Protein AF-A0A955WKU6-F1 (afdb_monomer_lite)

Sequence (103 aa):
MNDIKLGKAVRRVLVIDSAPDGSSHITTVYKTKNKKTKKRRLKRAEKLLRRLAMAERAASGIYLKRHRRSGTKHKDGALRDFGRNLGKAMRKGAKKAKLKKVA

Secondary structure (DSSP, 8-state):
-------TT--EEEEEEEPTTS-EEEEEEEE--------HHHHHHHHHHHHHHHHHHHHHHHHHHHHHHHHHH-TTHHHHTHHHHHHHHHHHHHHHTTGGGT-

pLDDT: mean 78.52, std 8.73, range [41.62, 90.12]

Foldseek 3Di:
DDPPPDDPPDAWDWDWDQDPVRDIDIDTPDHDDDDDPPPVVVVLVVLLVVLVVQLVVQLVVQLVVVLVVLCVVDVCRCVVCVVVSSVVSSVVSCVVSVNVVSD

Radius of gyration: 30.65 Å; chains: 1; bounding box: 52×33×86 Å

Structure (mmCIF, N/CA/C/O backbone):
data_AF-A0A955WKU6-F1
#
_entry.id   AF-A0A955WKU6-F1
#
loop_
_atom_site.group_PDB
_atom_site.id
_atom_site.type_symbol
_atom_site.label_atom_id
_atom_site.label_alt_id
_atom_site.label_comp_id
_atom_site.label_asym_id
_atom_site.label_entity_id
_atom_site.label_seq_id
_atom_site.pdbx_PDB_ins_code
_atom_site.Cartn_x
_atom_site.Cartn_y
_atom_site.Cartn_z
_atom_site.occupancy
_atom_site.B_iso_or_equiv
_atom_site.auth_seq_id
_atom_site.auth_comp_id
_atom_site.auth_asym_id
_atom_site.auth_atom_id
_atom_site.pdbx_PDB_model_num
ATOM 1 N N . MET A 1 1 ? -19.222 -8.514 45.506 1.00 41.62 1 MET A N 1
ATOM 2 C CA . MET A 1 1 ? -19.528 -7.074 45.352 1.00 41.62 1 MET A CA 1
ATOM 3 C C . MET A 1 1 ? -20.554 -6.936 44.240 1.00 41.62 1 MET A C 1
ATOM 5 O O . MET A 1 1 ? -20.287 -7.404 43.144 1.00 41.62 1 MET A O 1
ATOM 9 N N . ASN A 1 2 ? -21.732 -6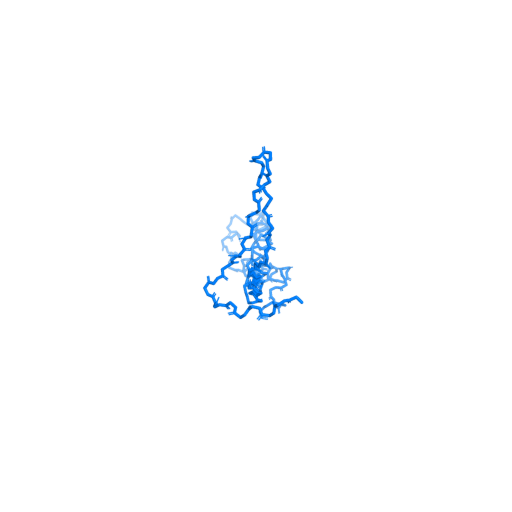.425 44.599 1.00 45.94 2 ASN A N 1
ATOM 10 C CA . ASN A 1 2 ? -23.019 -6.458 43.894 1.00 45.94 2 ASN A CA 1
ATOM 11 C C . ASN A 1 2 ? -22.978 -6.495 42.355 1.00 45.94 2 ASN A C 1
ATOM 13 O O . ASN A 1 2 ? -22.454 -5.591 41.706 1.00 45.94 2 ASN A O 1
ATOM 17 N N . ASP A 1 3 ? -23.640 -7.509 41.793 1.00 55.69 3 ASP A N 1
ATOM 18 C CA . ASP A 1 3 ? -23.965 -7.648 40.370 1.00 55.69 3 ASP A CA 1
ATOM 19 C C . ASP A 1 3 ? -25.082 -6.652 39.994 1.00 55.69 3 ASP A C 1
ATOM 21 O O . ASP A 1 3 ? -26.258 -6.990 39.842 1.00 55.69 3 ASP A O 1
ATOM 25 N N . ILE A 1 4 ? -24.732 -5.368 39.893 1.00 67.88 4 ILE A N 1
ATOM 26 C CA . ILE A 1 4 ? -25.659 -4.340 39.412 1.00 67.88 4 ILE A CA 1
ATOM 27 C C . ILE A 1 4 ? -25.835 -4.551 37.902 1.00 67.88 4 ILE A C 1
ATOM 29 O O . ILE A 1 4 ? -24.939 -4.259 37.106 1.00 67.88 4 ILE A O 1
ATOM 33 N N . LYS A 1 5 ? -27.005 -5.049 37.485 1.00 73.75 5 LYS A N 1
ATOM 34 C CA . LYS A 1 5 ? -27.373 -5.175 36.065 1.00 73.75 5 LYS A CA 1
ATOM 35 C C . LYS A 1 5 ? -27.650 -3.792 35.467 1.00 73.75 5 LYS A C 1
ATOM 37 O O . LYS A 1 5 ? -28.788 -3.344 35.391 1.00 73.75 5 LYS A O 1
ATOM 42 N N . LEU A 1 6 ? -26.592 -3.106 35.041 1.00 79.06 6 LEU A N 1
ATOM 43 C CA . LEU A 1 6 ? -26.683 -1.813 34.361 1.00 79.06 6 LEU A CA 1
ATOM 44 C C . LEU A 1 6 ? -27.089 -1.991 32.890 1.00 79.06 6 LEU A C 1
ATOM 46 O O . LEU A 1 6 ? -26.588 -2.870 32.184 1.00 79.06 6 LEU A O 1
ATOM 50 N N . GLY A 1 7 ? -27.982 -1.125 32.405 1.00 81.25 7 GLY A N 1
ATOM 51 C CA . GLY A 1 7 ? -28.392 -1.106 31.000 1.00 81.25 7 GLY A CA 1
ATOM 52 C C . GLY A 1 7 ? -27.234 -0.768 30.049 1.00 81.25 7 GLY A C 1
ATOM 53 O O . GLY A 1 7 ? -26.281 -0.082 30.418 1.00 81.25 7 GLY A O 1
ATOM 54 N N . LYS A 1 8 ? -27.332 -1.196 28.780 1.00 78.31 8 LYS A N 1
ATOM 55 C CA . LYS A 1 8 ? -26.279 -1.012 27.751 1.00 78.31 8 LYS A CA 1
ATOM 56 C C . LYS A 1 8 ? -25.881 0.453 27.496 1.00 78.31 8 LYS A C 1
ATOM 58 O O . LYS A 1 8 ? -24.807 0.696 26.950 1.00 78.31 8 LYS A O 1
ATOM 63 N N . ALA A 1 9 ? -26.732 1.409 27.868 1.00 82.94 9 ALA A N 1
ATOM 64 C CA . ALA A 1 9 ? -26.483 2.841 27.715 1.00 82.94 9 ALA A CA 1
ATOM 65 C C . ALA A 1 9 ? -25.524 3.414 28.777 1.00 82.94 9 ALA A C 1
ATOM 67 O O . ALA A 1 9 ? -24.880 4.436 28.538 1.00 82.94 9 ALA A O 1
ATOM 68 N N . VAL A 1 10 ? -25.383 2.760 29.936 1.00 85.00 10 VAL A N 1
ATOM 69 C CA . VAL A 1 10 ? -24.540 3.261 31.026 1.00 85.00 10 VAL A CA 1
ATOM 70 C C . VAL A 1 10 ? -23.069 3.051 30.668 1.00 85.00 10 VAL A C 1
ATOM 72 O O . VAL A 1 10 ? -22.589 1.923 30.545 1.00 85.00 10 VAL A O 1
ATOM 75 N N . ARG A 1 11 ? -22.321 4.147 30.489 1.00 81.12 11 ARG A N 1
ATOM 76 C CA . ARG A 1 11 ? -20.888 4.090 30.138 1.00 81.12 11 ARG A CA 1
ATOM 77 C C . ARG A 1 11 ? -19.972 4.148 31.353 1.00 81.12 11 ARG A C 1
ATOM 79 O O . ARG A 1 11 ? -18.869 3.599 31.305 1.00 81.12 11 ARG A O 1
ATOM 86 N N . ARG A 1 12 ? -20.394 4.830 32.416 1.00 86.38 12 ARG A N 1
ATOM 87 C CA . ARG A 1 12 ? -19.622 4.998 33.646 1.00 86.38 12 ARG A CA 1
ATOM 88 C C . ARG A 1 12 ? -20.559 5.291 34.813 1.00 86.38 12 ARG A C 1
ATOM 90 O O . ARG A 1 12 ? -21.527 6.013 34.619 1.00 86.38 12 ARG A O 1
ATOM 97 N N . VAL A 1 13 ? -20.236 4.760 35.985 1.00 86.94 13 VAL A N 1
ATOM 98 C CA . VAL A 1 13 ? -20.851 5.123 37.266 1.00 86.94 13 VAL A CA 1
ATOM 99 C C . VAL A 1 13 ? -19.732 5.588 38.190 1.00 86.94 13 VAL A C 1
ATOM 101 O O . VAL A 1 13 ? -18.725 4.889 38.341 1.00 86.94 13 VAL A O 1
ATOM 104 N N . LEU A 1 14 ? -19.900 6.786 38.743 1.00 88.19 14 LEU A N 1
ATOM 105 C CA . LEU A 1 14 ? -19.010 7.402 39.719 1.00 88.19 14 LEU A CA 1
ATOM 106 C C . LEU A 1 14 ? -19.798 7.571 41.016 1.00 88.19 14 LEU A C 1
ATOM 108 O O . LEU A 1 14 ? -20.936 8.028 40.970 1.00 88.19 14 LEU A O 1
ATOM 112 N N . VAL A 1 15 ? -19.193 7.202 42.134 1.00 87.00 15 VAL A N 1
ATOM 113 C CA . VAL A 1 15 ? -19.668 7.554 43.471 1.00 87.00 15 VAL A CA 1
ATOM 114 C C . VAL A 1 15 ? -18.807 8.712 43.945 1.00 87.00 15 VAL A C 1
ATOM 116 O O . VAL A 1 15 ? -17.587 8.669 43.784 1.00 87.00 15 VAL A O 1
ATOM 119 N N . ILE A 1 16 ? -19.455 9.765 44.429 1.00 86.56 16 ILE A N 1
ATOM 120 C CA . ILE A 1 16 ? -18.800 10.965 44.936 1.00 86.56 16 ILE A CA 1
ATOM 121 C C . ILE A 1 16 ? -19.108 11.016 46.424 1.00 86.56 16 ILE A C 1
ATOM 123 O O . ILE A 1 16 ? -20.265 11.202 46.795 1.00 86.56 16 ILE A O 1
ATOM 127 N N . ASP A 1 17 ? -18.078 10.848 47.240 1.00 83.69 17 ASP A N 1
ATOM 128 C CA . ASP A 1 17 ? -18.164 10.995 48.685 1.00 83.69 17 ASP A CA 1
ATOM 129 C C . ASP A 1 17 ? -17.584 12.357 49.058 1.00 83.69 17 ASP A C 1
ATOM 131 O O . ASP A 1 17 ? -16.417 12.644 48.784 1.00 83.69 17 ASP A O 1
ATOM 135 N N . SER A 1 18 ? -18.402 13.219 49.651 1.00 81.38 18 SER A N 1
ATOM 136 C CA . SER A 1 18 ? -17.940 14.507 50.165 1.00 81.38 18 SER A CA 1
ATOM 137 C C . SER A 1 1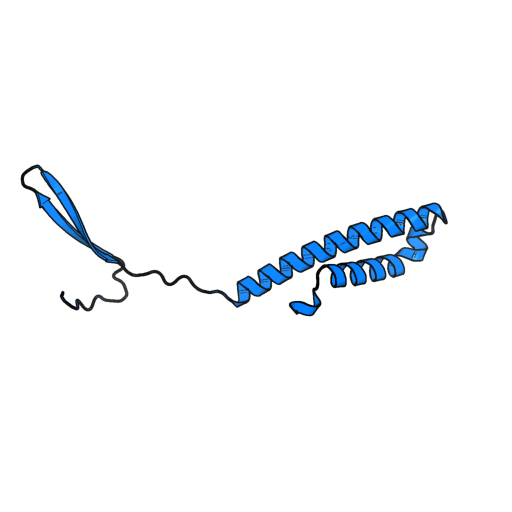8 ? -17.358 14.304 51.557 1.00 81.38 18 SER A C 1
ATOM 139 O O . SER A 1 18 ? -18.061 13.868 52.469 1.00 81.38 18 SER A O 1
ATOM 141 N N . ALA A 1 19 ? -16.077 14.614 51.722 1.00 78.69 19 ALA A N 1
ATOM 142 C CA . ALA A 1 19 ? -15.426 14.609 53.017 1.00 78.69 19 ALA A CA 1
ATOM 143 C C . ALA A 1 19 ? -15.750 15.906 53.794 1.00 78.69 19 ALA A C 1
ATOM 145 O O . ALA A 1 19 ? -16.059 16.938 53.187 1.00 78.69 19 ALA A O 1
ATOM 146 N N . PRO A 1 20 ? -15.692 15.881 55.141 1.00 75.44 20 PRO A N 1
ATOM 147 C CA . PRO A 1 20 ? -16.040 17.031 55.986 1.00 75.44 20 PRO A CA 1
ATOM 148 C C . PRO A 1 20 ? -15.163 18.275 55.770 1.00 75.44 20 PRO A C 1
ATOM 150 O O . PRO A 1 20 ? -15.541 19.369 56.172 1.00 75.44 20 PRO A O 1
ATOM 153 N N . ASP A 1 21 ? -14.001 18.112 55.137 1.00 79.12 21 ASP A N 1
ATOM 154 C CA . ASP A 1 21 ? -13.043 19.166 54.790 1.00 79.12 21 ASP A CA 1
ATOM 155 C C . ASP A 1 21 ? -13.358 19.866 53.452 1.00 79.12 21 ASP A C 1
ATOM 157 O O . ASP A 1 21 ? -12.594 20.713 52.992 1.00 79.12 21 ASP A O 1
ATOM 161 N N . GLY A 1 22 ? -14.475 19.512 52.807 1.00 75.81 22 GLY A N 1
ATOM 162 C CA . GLY A 1 22 ? -14.869 20.038 51.501 1.00 75.81 22 GLY A CA 1
ATOM 163 C C . GLY A 1 22 ? -14.182 19.347 50.320 1.00 75.81 22 GLY A C 1
ATOM 164 O O . GLY A 1 22 ? -14.462 19.691 49.169 1.00 75.81 22 GLY A O 1
ATOM 165 N N . SER A 1 23 ? -13.318 18.356 50.559 1.00 74.31 23 SER A N 1
ATOM 166 C CA . SER A 1 23 ? -12.747 17.541 49.490 1.00 74.31 23 SER A CA 1
ATOM 167 C C . SER A 1 23 ? -13.754 16.483 49.017 1.00 74.31 23 SER A C 1
ATOM 169 O O . SER A 1 23 ? -14.590 15.997 49.774 1.00 74.31 23 SER A O 1
ATOM 171 N N . SER A 1 24 ? -13.731 16.141 47.727 1.00 79.94 24 SER A N 1
ATOM 172 C CA . SER A 1 24 ? -14.606 15.108 47.152 1.00 79.94 24 SER A CA 1
ATOM 173 C C . SER A 1 24 ? -13.786 13.900 46.715 1.00 79.94 24 SER A C 1
ATOM 175 O O . SER A 1 24 ? -12.907 14.016 45.860 1.00 79.94 24 SER A O 1
ATOM 177 N N . HIS A 1 25 ? -14.100 12.727 47.260 1.00 79.31 25 HIS A N 1
ATOM 178 C CA . HIS A 1 25 ? -13.515 11.454 46.860 1.00 79.31 25 HIS A CA 1
ATOM 179 C C . HIS A 1 25 ? -14.363 10.821 45.754 1.00 79.31 25 HIS A C 1
ATOM 181 O O . HIS A 1 25 ? -15.522 10.470 45.958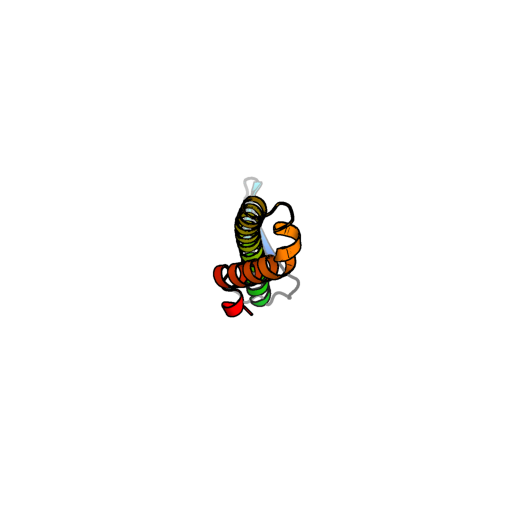 1.00 79.31 25 HIS A O 1
ATOM 187 N N . ILE A 1 26 ? -13.795 10.685 44.552 1.00 83.56 26 ILE A N 1
ATOM 188 C CA . ILE A 1 26 ? -14.511 10.134 43.395 1.00 83.56 26 ILE A CA 1
ATOM 189 C C . ILE A 1 26 ? -14.082 8.685 43.164 1.00 83.56 26 ILE A C 1
ATOM 191 O O . ILE A 1 26 ? -13.013 8.419 42.613 1.00 83.56 26 ILE A O 1
ATOM 195 N N . THR A 1 27 ? -14.958 7.738 43.491 1.00 85.94 27 THR A N 1
ATOM 196 C CA . THR A 1 27 ? -14.736 6.308 43.247 1.00 85.94 27 THR A CA 1
ATOM 197 C C . THR A 1 27 ? -15.447 5.859 41.972 1.00 85.94 27 THR A C 1
ATOM 199 O O . THR A 1 27 ? -16.664 5.970 41.827 1.00 85.94 27 THR A O 1
ATOM 202 N N . THR A 1 28 ? -14.701 5.314 41.005 1.00 83.25 28 THR A N 1
ATOM 203 C CA . THR A 1 28 ? -15.309 4.734 39.794 1.00 83.25 28 THR A CA 1
ATOM 204 C C . THR A 1 28 ? -15.795 3.316 40.072 1.00 83.25 28 THR A C 1
ATOM 206 O O . THR A 1 28 ? -14.998 2.384 40.096 1.00 83.25 28 THR A O 1
ATOM 209 N N . VAL A 1 29 ? -17.110 3.143 40.207 1.00 85.00 29 VAL A N 1
ATOM 210 C CA . VAL A 1 29 ? -17.742 1.840 40.487 1.00 85.00 29 VAL A CA 1
ATOM 211 C C . VAL A 1 29 ? -17.908 1.004 39.221 1.00 85.00 29 VAL A C 1
ATOM 213 O O . VAL A 1 29 ? -17.769 -0.216 39.238 1.00 85.00 29 VAL A O 1
ATOM 216 N N . TYR A 1 30 ? -18.177 1.651 38.088 1.00 82.12 30 TYR A N 1
ATOM 217 C CA . TYR A 1 30 ? -18.363 0.950 36.824 1.00 82.12 30 TYR A CA 1
ATOM 218 C C . TYR A 1 30 ? -17.838 1.774 35.657 1.00 82.12 30 TYR A C 1
ATOM 220 O O . TYR A 1 30 ? -18.045 2.984 35.577 1.00 82.12 30 TYR A O 1
ATOM 228 N N . LYS A 1 31 ? -17.182 1.110 34.705 1.00 83.50 31 LYS A N 1
ATOM 229 C CA . LYS A 1 31 ? -16.756 1.708 33.439 1.00 83.50 31 LYS A CA 1
ATOM 230 C C . LYS A 1 31 ? -16.873 0.674 32.333 1.00 83.50 31 LYS A C 1
ATOM 232 O O . LYS A 1 31 ? -16.237 -0.378 32.384 1.00 83.50 31 LYS A O 1
ATOM 237 N N . THR A 1 32 ? -17.648 0.999 31.302 1.00 82.06 32 THR A N 1
ATOM 238 C CA 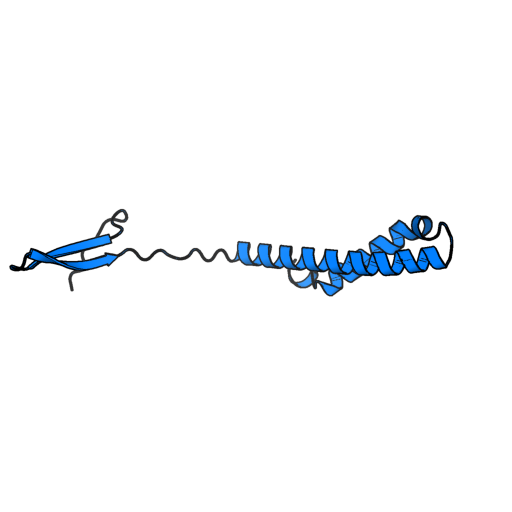. THR A 1 32 ? -17.775 0.129 30.135 1.00 82.06 32 THR A CA 1
ATOM 239 C C . THR A 1 32 ? -16.421 -0.016 29.434 1.00 82.06 32 THR A C 1
ATOM 241 O O . THR A 1 32 ? -15.709 0.966 29.188 1.00 82.06 32 THR A O 1
ATOM 244 N N . LYS A 1 33 ? -16.027 -1.255 29.125 1.00 76.12 33 LYS A N 1
ATOM 245 C CA . LYS A 1 33 ? -14.791 -1.541 28.388 1.00 76.12 33 LYS A CA 1
ATOM 246 C C . LYS A 1 33 ? -15.067 -1.391 26.893 1.00 76.12 33 LYS A C 1
ATOM 248 O O . LYS A 1 33 ? -15.740 -2.226 26.293 1.00 76.12 33 LYS A O 1
ATOM 253 N N . ASN A 1 34 ? -14.500 -0.363 26.261 1.00 73.44 34 ASN A N 1
ATOM 254 C CA . ASN A 1 34 ? -14.536 -0.244 24.802 1.00 73.44 34 ASN A CA 1
ATOM 255 C C . ASN A 1 34 ? -13.768 -1.424 24.174 1.00 73.44 34 ASN A C 1
ATOM 257 O O . ASN A 1 34 ? -12.543 -1.516 24.299 1.00 73.44 34 ASN A O 1
ATOM 261 N N . LYS A 1 35 ? -14.462 -2.324 23.465 1.00 67.94 35 LYS A N 1
ATOM 262 C CA . LYS A 1 35 ? -13.805 -3.353 22.644 1.00 67.94 35 LYS A CA 1
ATOM 263 C C . LYS A 1 35 ? -13.105 -2.669 21.467 1.00 67.94 35 LYS A C 1
ATOM 265 O O . LYS A 1 35 ? -13.759 -2.115 20.590 1.00 67.94 35 LYS A O 1
ATOM 270 N N . LYS A 1 36 ? -11.769 -2.738 21.413 1.00 65.94 36 LYS A N 1
ATOM 271 C CA . LYS A 1 36 ? -11.012 -2.333 20.217 1.00 65.94 36 LYS A CA 1
ATOM 272 C C . LYS A 1 36 ? -11.410 -3.246 19.054 1.00 65.94 36 LYS A C 1
ATOM 274 O O . LYS A 1 36 ? -11.154 -4.451 19.094 1.00 65.94 36 LYS A O 1
A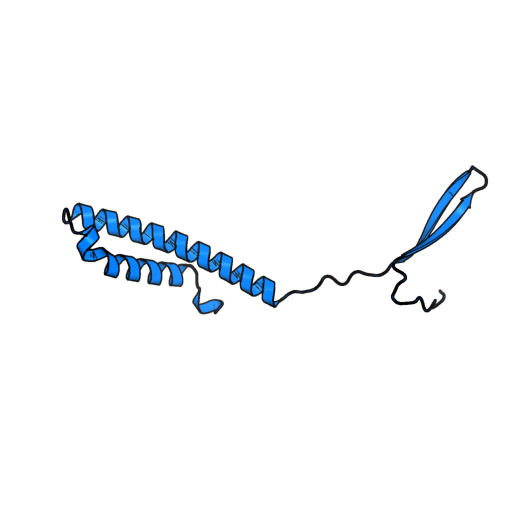TOM 279 N N . THR A 1 37 ? -12.021 -2.690 18.011 1.00 64.69 37 THR A N 1
ATOM 280 C CA . THR A 1 37 ? -12.442 -3.451 16.830 1.00 64.69 37 THR A CA 1
ATOM 281 C C . THR A 1 37 ? -11.210 -3.992 16.097 1.00 64.69 37 THR A C 1
ATOM 283 O O . THR A 1 37 ? -10.485 -3.249 15.434 1.00 64.69 37 THR A O 1
ATOM 286 N N . LYS A 1 38 ? -10.939 -5.302 16.191 1.00 61.06 38 LYS A N 1
ATOM 287 C CA . LYS A 1 38 ? -9.874 -5.964 15.415 1.00 61.06 38 LYS A CA 1
ATOM 288 C C . LYS A 1 38 ? -10.286 -6.042 13.937 1.00 61.06 38 LYS A C 1
ATOM 290 O O . LYS A 1 38 ? -10.790 -7.062 13.477 1.00 61.06 38 LYS A O 1
ATOM 295 N N . LYS A 1 39 ? -10.045 -4.985 13.151 1.00 68.38 39 LYS A N 1
ATOM 296 C CA . LYS A 1 39 ? -10.304 -4.985 11.698 1.00 68.38 39 LYS A CA 1
ATOM 297 C C . LYS A 1 39 ? -9.210 -5.764 10.941 1.00 68.38 39 LYS A C 1
ATOM 299 O O . LYS A 1 39 ? -8.354 -5.186 10.276 1.00 68.38 39 LYS A O 1
ATOM 304 N N . ARG A 1 40 ? -9.218 -7.103 11.041 1.00 69.81 40 ARG A N 1
ATOM 305 C CA . ARG A 1 40 ? -8.222 -8.004 10.407 1.00 69.81 40 ARG A CA 1
ATOM 306 C C . ARG A 1 40 ? -8.103 -7.791 8.890 1.00 69.81 40 ARG A C 1
ATOM 308 O O . ARG A 1 40 ? -7.009 -7.908 8.348 1.00 69.81 40 ARG A O 1
ATOM 315 N N . ARG A 1 41 ? -9.213 -7.454 8.220 1.00 74.31 41 ARG A N 1
ATOM 316 C CA . ARG A 1 41 ? -9.253 -7.145 6.779 1.00 74.31 41 ARG A CA 1
ATOM 317 C C . ARG A 1 41 ? -8.548 -5.823 6.445 1.00 74.31 41 ARG A C 1
ATOM 319 O O . ARG A 1 41 ? -7.772 -5.791 5.499 1.00 74.31 41 ARG A O 1
ATOM 326 N N . LEU A 1 42 ? -8.714 -4.789 7.274 1.00 80.69 42 LEU A N 1
ATOM 327 C CA . LEU A 1 42 ? -8.052 -3.490 7.080 1.00 80.69 42 LEU A CA 1
ATOM 328 C C . LEU A 1 42 ? -6.527 -3.615 7.173 1.00 80.69 42 LEU A C 1
ATOM 330 O O . LEU A 1 42 ? -5.817 -3.097 6.323 1.00 80.69 42 LEU A O 1
ATOM 334 N N . LYS A 1 43 ? -6.025 -4.410 8.130 1.00 79.69 43 LYS A N 1
ATOM 335 C CA . LYS A 1 43 ? -4.584 -4.706 8.240 1.00 79.69 43 LYS A CA 1
ATOM 336 C C . LYS A 1 43 ? -4.013 -5.383 6.987 1.00 79.69 43 LYS A C 1
ATOM 338 O O . LYS A 1 43 ? -2.849 -5.179 6.650 1.00 79.69 43 LYS A O 1
ATOM 343 N N . ARG A 1 44 ? -4.802 -6.223 6.302 1.00 81.19 44 ARG A N 1
ATOM 344 C CA . ARG A 1 44 ? -4.381 -6.851 5.036 1.00 81.19 44 ARG A CA 1
ATOM 345 C C . ARG A 1 44 ? -4.347 -5.832 3.898 1.00 81.19 44 ARG A C 1
ATOM 347 O O . ARG A 1 44 ? -3.368 -5.823 3.161 1.00 81.19 44 ARG A O 1
ATOM 354 N N . ALA A 1 45 ? -5.352 -4.961 3.807 1.00 83.50 45 ALA A N 1
ATOM 355 C CA . ALA A 1 45 ? -5.386 -3.874 2.830 1.00 83.50 45 ALA A CA 1
ATOM 356 C C . ALA A 1 45 ? -4.206 -2.903 3.015 1.00 83.50 45 ALA A C 1
ATOM 358 O O . ALA A 1 45 ? -3.499 -2.604 2.062 1.00 83.50 45 ALA A O 1
ATOM 359 N N . GLU A 1 46 ? -3.908 -2.508 4.252 1.00 85.19 46 GLU A N 1
ATOM 360 C CA . GLU A 1 46 ? -2.764 -1.650 4.585 1.00 85.19 46 GLU A CA 1
ATOM 361 C C . GLU A 1 46 ? -1.425 -2.297 4.189 1.00 85.19 46 GLU A C 1
ATOM 363 O O . GLU A 1 46 ? -0.561 -1.675 3.567 1.00 85.19 46 GLU A O 1
ATOM 368 N N . LYS A 1 47 ? -1.268 -3.598 4.468 1.00 87.12 47 LYS A N 1
ATOM 369 C CA . LYS A 1 47 ? -0.089 -4.369 4.051 1.00 87.12 47 LYS A CA 1
ATOM 370 C C . LYS A 1 47 ? 0.029 -4.472 2.528 1.00 87.12 47 LYS A C 1
ATOM 372 O O . LYS A 1 47 ? 1.149 -4.466 2.016 1.00 87.12 47 LYS A O 1
ATOM 377 N N . LEU A 1 48 ? -1.093 -4.590 1.818 1.00 84.19 48 LEU A N 1
ATOM 378 C CA . LEU A 1 48 ? -1.134 -4.616 0.358 1.00 84.19 48 LEU A CA 1
ATOM 379 C C . LEU A 1 48 ? -0.730 -3.257 -0.223 1.00 84.19 48 LEU A C 1
ATOM 381 O O . LEU A 1 48 ? 0.189 -3.215 -1.035 1.00 84.19 48 LEU A O 1
ATOM 385 N N . LEU A 1 49 ? -1.329 -2.162 0.255 1.00 86.94 49 LEU A N 1
ATOM 386 C CA . LEU A 1 49 ? -0.992 -0.791 -0.147 1.00 86.94 49 LEU A CA 1
ATOM 387 C C . LEU A 1 49 ? 0.496 -0.499 0.055 1.00 86.94 49 LEU A C 1
ATOM 389 O O . LEU A 1 49 ? 1.180 -0.057 -0.866 1.00 86.94 49 LEU A O 1
ATOM 393 N N . ARG A 1 50 ? 1.043 -0.858 1.223 1.00 90.12 50 ARG A N 1
ATOM 394 C CA . ARG A 1 50 ? 2.476 -0.701 1.503 1.00 90.12 50 ARG A CA 1
ATOM 395 C C . ARG A 1 50 ? 3.350 -1.482 0.518 1.00 90.12 50 ARG A C 1
ATOM 397 O O . ARG A 1 50 ? 4.401 -0.994 0.110 1.00 90.12 50 ARG A O 1
ATOM 404 N N . ARG A 1 51 ? 2.942 -2.693 0.123 1.00 86.62 51 ARG A N 1
ATOM 405 C CA . ARG A 1 51 ? 3.677 -3.481 -0.880 1.00 86.62 51 ARG A CA 1
ATOM 406 C C . ARG A 1 51 ? 3.538 -2.909 -2.286 1.00 86.62 51 ARG A C 1
ATOM 408 O O . ARG A 1 51 ? 4.523 -2.940 -3.014 1.00 86.62 51 ARG A O 1
ATOM 415 N N . LEU A 1 52 ? 2.381 -2.370 -2.663 1.00 83.69 52 LEU A N 1
ATOM 416 C CA . LEU A 1 52 ? 2.193 -1.699 -3.953 1.00 83.69 52 LEU A CA 1
ATOM 417 C C . LEU A 1 52 ? 3.117 -0.484 -4.078 1.00 83.69 52 LEU A C 1
ATOM 419 O O . LEU A 1 52 ? 3.883 -0.415 -5.035 1.00 83.69 52 LEU A O 1
ATOM 423 N N . ALA A 1 53 ? 3.165 0.374 -3.057 1.00 88.12 53 ALA A N 1
ATOM 424 C CA . ALA A 1 53 ? 4.074 1.522 -3.027 1.00 88.12 53 ALA A CA 1
ATOM 425 C C . ALA A 1 53 ? 5.557 1.103 -3.131 1.00 88.12 53 ALA A C 1
ATOM 427 O O . ALA A 1 53 ? 6.347 1.698 -3.866 1.00 88.12 53 ALA A O 1
ATOM 428 N N . MET A 1 54 ? 5.957 0.020 -2.448 1.00 84.38 54 MET A N 1
ATOM 429 C CA . MET A 1 54 ? 7.306 -0.545 -2.605 1.00 84.38 54 MET A CA 1
ATOM 430 C C . MET A 1 54 ? 7.560 -1.084 -4.022 1.00 84.38 54 MET A C 1
ATOM 432 O O . MET A 1 54 ? 8.685 -0.992 -4.520 1.00 84.38 54 MET A O 1
ATOM 436 N N . ALA A 1 55 ? 6.544 -1.670 -4.663 1.00 84.19 55 ALA A N 1
ATOM 437 C CA . ALA A 1 55 ? 6.646 -2.212 -6.014 1.00 84.19 55 ALA A CA 1
ATOM 438 C C . ALA A 1 55 ? 6.857 -1.096 -7.035 1.00 84.19 55 ALA A C 1
ATOM 440 O O . ALA A 1 55 ? 7.735 -1.219 -7.886 1.00 84.19 55 ALA A O 1
ATOM 441 N N . GLU A 1 56 ? 6.096 -0.012 -6.903 1.00 86.81 56 GLU A N 1
ATOM 442 C CA . GLU A 1 56 ? 6.190 1.183 -7.735 1.00 86.81 56 GLU A CA 1
ATOM 443 C C . GLU A 1 56 ? 7.571 1.832 -7.616 1.00 86.81 56 GLU A C 1
ATOM 445 O O . GLU A 1 56 ? 8.262 1.989 -8.622 1.00 86.81 56 GLU A O 1
ATOM 450 N N . ARG A 1 57 ? 8.053 2.078 -6.389 1.00 87.94 57 ARG A N 1
ATOM 451 C CA . ARG A 1 57 ? 9.405 2.616 -6.149 1.00 87.94 57 ARG A CA 1
ATOM 452 C C . ARG A 1 57 ? 10.504 1.735 -6.750 1.00 87.94 57 ARG A C 1
ATOM 454 O O . ARG A 1 57 ? 11.501 2.223 -7.278 1.00 87.94 57 ARG A O 1
ATOM 461 N N . ALA A 1 58 ? 10.355 0.415 -6.658 1.00 85.88 58 ALA A N 1
ATOM 462 C CA . ALA A 1 58 ? 11.311 -0.511 -7.252 1.00 85.88 58 ALA A CA 1
ATOM 463 C C . ALA A 1 58 ? 11.220 -0.538 -8.787 1.00 85.88 58 ALA A C 1
ATOM 465 O O . ALA A 1 58 ? 12.250 -0.667 -9.455 1.00 85.88 58 ALA A O 1
ATOM 466 N N . ALA A 1 59 ? 10.014 -0.440 -9.348 1.00 82.25 59 ALA A N 1
ATOM 467 C CA . ALA A 1 59 ? 9.783 -0.392 -10.784 1.00 82.25 59 ALA A CA 1
ATOM 468 C C . ALA A 1 59 ? 10.347 0.900 -11.388 1.00 82.25 59 ALA A C 1
ATOM 470 O O . ALA A 1 59 ? 11.091 0.814 -12.364 1.00 82.25 59 ALA A O 1
ATOM 471 N N . SER A 1 60 ? 10.103 2.061 -10.774 1.00 86.12 60 SER A N 1
ATOM 472 C CA . SER A 1 60 ? 10.613 3.353 -11.247 1.00 86.12 60 SER A CA 1
ATOM 473 C C . SER A 1 60 ? 12.143 3.374 -11.305 1.00 86.12 60 SER A C 1
ATOM 475 O O . SER A 1 60 ? 12.715 3.694 -12.345 1.00 86.12 60 SER A O 1
ATOM 477 N N . GLY A 1 61 ? 12.827 2.895 -10.259 1.00 84.38 61 GLY A N 1
ATOM 478 C CA . GLY A 1 61 ? 14.290 2.783 -10.264 1.00 84.38 61 GLY A CA 1
ATOM 479 C C . GLY A 1 61 ? 14.830 1.843 -11.354 1.00 84.38 61 GLY A C 1
ATOM 480 O O . GLY A 1 61 ? 15.848 2.124 -11.990 1.00 84.38 61 GLY A O 1
ATOM 481 N N . ILE A 1 62 ? 14.143 0.726 -11.622 1.00 84.62 62 ILE A N 1
ATOM 482 C CA . ILE A 1 62 ? 14.534 -0.214 -12.687 1.00 84.62 62 ILE A CA 1
ATOM 483 C C . ILE A 1 62 ? 14.274 0.379 -14.075 1.00 84.62 62 ILE A C 1
ATOM 485 O O . ILE A 1 62 ? 15.089 0.170 -14.978 1.00 84.62 62 ILE A O 1
ATOM 489 N N . TYR A 1 63 ? 13.162 1.091 -14.249 1.00 82.75 63 TYR A N 1
ATOM 490 C CA . TYR A 1 63 ? 12.829 1.786 -15.484 1.00 82.75 63 TYR A CA 1
ATOM 491 C C . TYR A 1 63 ? 13.858 2.876 -15.785 1.00 82.75 63 TYR A C 1
ATOM 493 O O . TYR A 1 63 ? 14.449 2.837 -16.856 1.00 82.75 63 TYR A O 1
ATOM 501 N N . LEU A 1 64 ? 14.190 3.746 -14.824 1.00 85.94 64 LEU A N 1
ATOM 502 C CA . LEU A 1 64 ? 15.209 4.790 -14.995 1.00 85.94 64 LEU A CA 1
ATOM 503 C C . LEU A 1 64 ? 16.577 4.214 -15.388 1.00 85.94 64 LEU A C 1
ATOM 505 O O . LEU A 1 64 ? 17.226 4.717 -16.305 1.00 85.94 64 LEU A O 1
ATOM 509 N N . LYS A 1 65 ? 17.000 3.105 -14.761 1.00 85.12 65 LYS A N 1
ATOM 510 C CA . LYS A 1 65 ? 18.248 2.417 -15.133 1.00 85.12 65 LYS A CA 1
ATOM 511 C C . LYS A 1 65 ? 18.218 1.908 -16.579 1.00 85.12 65 LYS A C 1
ATOM 513 O O . LYS A 1 65 ? 19.232 1.957 -17.272 1.00 85.12 65 LYS A O 1
ATOM 518 N N . ARG A 1 66 ? 17.072 1.395 -17.034 1.00 82.06 66 ARG A N 1
ATOM 519 C CA . ARG A 1 66 ? 16.885 0.914 -18.414 1.00 82.06 66 ARG A CA 1
ATOM 520 C C . ARG A 1 66 ? 16.804 2.059 -19.412 1.00 82.06 66 ARG A C 1
ATOM 522 O O . ARG A 1 66 ? 17.454 1.977 -20.443 1.00 82.06 66 ARG A O 1
ATOM 529 N N . HIS A 1 67 ? 16.076 3.114 -19.070 1.00 82.56 67 HIS A N 1
ATOM 530 C CA . HIS A 1 67 ? 15.936 4.323 -19.865 1.00 82.56 67 HIS A CA 1
ATOM 531 C C . HIS A 1 67 ? 17.303 4.947 -20.155 1.00 82.56 67 HIS A C 1
ATOM 533 O O . HIS A 1 67 ? 17.647 5.148 -21.315 1.00 82.56 67 HIS A O 1
ATOM 539 N N . ARG A 1 68 ? 18.134 5.139 -19.118 1.00 82.56 68 ARG A N 1
ATOM 540 C CA . ARG A 1 68 ? 19.515 5.626 -19.279 1.00 82.56 68 ARG A CA 1
ATOM 541 C C . ARG A 1 68 ? 20.325 4.728 -20.214 1.00 82.56 68 ARG A C 1
ATOM 543 O O . ARG A 1 68 ? 20.916 5.224 -21.160 1.00 82.56 68 ARG A O 1
ATOM 550 N N . ARG A 1 69 ? 20.286 3.403 -20.014 1.00 79.19 69 ARG A N 1
ATOM 551 C CA . ARG A 1 69 ? 21.016 2.444 -20.863 1.00 79.19 69 ARG A CA 1
ATOM 552 C C . ARG A 1 69 ? 20.561 2.463 -22.326 1.00 79.19 69 ARG A C 1
ATOM 554 O O . ARG A 1 69 ? 21.399 2.286 -23.203 1.00 79.19 69 ARG A O 1
ATOM 561 N N . SER A 1 70 ? 19.263 2.618 -22.589 1.00 72.06 70 SER A N 1
ATOM 562 C CA . SER A 1 70 ? 18.739 2.707 -23.956 1.00 72.06 70 SER A CA 1
ATOM 563 C C . SER A 1 70 ? 19.138 4.032 -24.618 1.00 72.06 70 SER A C 1
ATOM 565 O O . SER A 1 70 ? 19.564 3.997 -25.767 1.00 72.06 70 SER A O 1
ATOM 567 N N . GLY A 1 71 ? 19.117 5.153 -23.885 1.00 71.94 71 GLY A N 1
ATOM 568 C CA . GLY A 1 71 ? 19.585 6.457 -24.378 1.00 71.94 71 GLY A CA 1
ATOM 569 C C . GLY A 1 71 ? 21.092 6.521 -24.655 1.00 71.94 71 GLY A C 1
ATOM 570 O O . GLY A 1 71 ? 21.510 7.200 -25.582 1.00 71.94 71 GLY A O 1
ATOM 571 N N . THR A 1 72 ? 21.916 5.761 -23.921 1.00 76.38 72 THR A N 1
ATOM 572 C CA . THR A 1 72 ? 23.354 5.623 -24.229 1.00 76.38 72 THR A CA 1
ATOM 573 C C . THR A 1 72 ? 23.608 4.815 -25.507 1.00 76.38 72 THR A C 1
ATOM 575 O O . THR A 1 72 ? 24.642 4.984 -26.137 1.00 76.38 72 THR A O 1
ATOM 578 N N . LYS A 1 73 ? 22.697 3.905 -25.883 1.00 74.69 73 LYS A N 1
ATOM 579 C CA . LYS A 1 73 ? 22.872 3.021 -27.047 1.00 74.69 73 LYS A CA 1
ATOM 580 C C . LYS A 1 73 ? 22.366 3.632 -28.349 1.00 74.69 73 LYS A C 1
ATOM 582 O O . LYS A 1 73 ? 23.005 3.451 -29.375 1.00 74.69 73 LYS A O 1
ATOM 587 N N . HIS A 1 74 ? 21.221 4.308 -28.312 1.00 71.75 74 HIS A N 1
ATOM 588 C CA . HIS A 1 74 ? 20.613 4.955 -29.473 1.00 71.75 74 HIS A CA 1
ATOM 589 C C . HIS A 1 74 ? 19.810 6.175 -29.014 1.00 71.75 74 HIS A C 1
ATOM 591 O O . HIS A 1 74 ? 19.122 6.097 -27.994 1.00 71.75 74 HIS A O 1
ATOM 597 N N . LYS A 1 75 ? 19.837 7.260 -29.800 1.00 72.31 75 LYS A N 1
ATOM 598 C CA . LYS A 1 75 ? 19.126 8.521 -29.511 1.00 72.31 75 LYS A CA 1
ATOM 599 C C . LYS A 1 75 ? 17.622 8.299 -29.255 1.00 72.31 75 LYS A C 1
ATOM 601 O O . LYS A 1 75 ? 17.091 8.828 -28.285 1.00 72.31 75 LYS A O 1
ATOM 606 N N . ASP A 1 76 ? 17.001 7.377 -30.000 1.00 75.94 76 ASP A N 1
ATOM 607 C CA . ASP A 1 76 ? 15.565 7.041 -29.891 1.00 75.94 76 ASP A CA 1
ATOM 608 C C . ASP A 1 76 ? 15.297 5.712 -29.157 1.00 75.94 76 ASP A C 1
ATOM 610 O O . ASP A 1 76 ? 14.168 5.217 -29.082 1.00 75.94 76 ASP A O 1
ATOM 614 N N . GLY A 1 77 ? 16.344 5.092 -28.600 1.00 71.12 77 GLY A N 1
ATOM 615 C CA . GLY A 1 77 ? 16.264 3.756 -28.004 1.00 71.12 77 GLY A CA 1
ATOM 616 C C . GLY A 1 77 ? 15.305 3.682 -26.815 1.00 71.12 77 GLY A C 1
ATOM 617 O O . GLY A 1 77 ? 14.733 2.628 -26.540 1.00 71.12 77 GLY A O 1
ATOM 618 N N . ALA A 1 78 ? 15.103 4.798 -26.111 1.00 69.69 78 ALA A N 1
ATOM 619 C CA . ALA A 1 78 ? 14.166 4.882 -24.996 1.00 69.69 78 ALA A CA 1
ATOM 620 C C . ALA A 1 78 ? 12.703 4.726 -25.442 1.00 69.69 78 ALA A C 1
ATOM 622 O O . ALA A 1 78 ? 11.965 3.980 -24.796 1.00 69.69 78 ALA A O 1
ATOM 623 N N . LEU A 1 79 ? 12.310 5.364 -26.553 1.00 78.25 79 LEU A N 1
ATOM 624 C CA . LEU A 1 79 ? 10.966 5.241 -27.127 1.00 78.25 79 LEU A CA 1
ATOM 625 C C . LEU A 1 79 ? 10.756 3.847 -27.722 1.00 78.25 79 LEU A C 1
ATOM 627 O O . LEU A 1 79 ? 9.764 3.186 -27.418 1.00 78.25 79 LEU A O 1
ATOM 631 N N . ARG A 1 80 ? 11.737 3.355 -28.490 1.00 78.56 80 ARG A N 1
ATOM 632 C CA . ARG A 1 80 ? 11.671 2.034 -29.134 1.00 78.56 80 ARG A CA 1
ATOM 633 C C . ARG A 1 80 ? 11.535 0.889 -28.127 1.00 78.56 80 ARG A C 1
ATOM 635 O O . ARG A 1 80 ? 10.808 -0.071 -28.364 1.00 78.56 80 ARG A O 1
ATOM 642 N N . ASP A 1 81 ? 12.214 0.990 -26.983 1.00 81.50 81 ASP A N 1
ATOM 643 C CA . ASP A 1 81 ? 12.192 -0.044 -25.946 1.00 81.50 81 ASP A CA 1
ATOM 644 C C . ASP A 1 81 ? 11.163 0.215 -24.828 1.00 81.50 81 ASP A C 1
ATOM 646 O O . ASP A 1 81 ? 11.111 -0.569 -23.870 1.00 81.50 81 ASP A O 1
ATOM 650 N N . PHE A 1 82 ? 10.363 1.289 -24.902 1.00 76.75 82 PHE A N 1
ATOM 651 C CA . PHE A 1 82 ? 9.536 1.779 -23.791 1.00 76.75 82 PHE A CA 1
ATOM 652 C C . PHE A 1 82 ? 8.649 0.685 -23.187 1.00 76.75 82 PHE A C 1
ATOM 654 O O . PHE A 1 82 ? 8.821 0.320 -22.019 1.00 76.75 82 PHE A O 1
ATOM 661 N N . GLY A 1 83 ? 7.765 0.084 -23.990 1.00 81.38 83 GLY A N 1
ATOM 662 C CA . GLY A 1 83 ? 6.823 -0.936 -23.517 1.00 81.38 83 GLY A CA 1
ATOM 663 C C . GLY A 1 83 ? 7.524 -2.168 -22.930 1.00 81.38 83 GLY A C 1
ATOM 664 O O . GLY A 1 83 ? 7.171 -2.660 -21.853 1.00 81.38 83 GLY A O 1
ATOM 665 N N . ARG A 1 84 ? 8.606 -2.628 -23.573 1.00 83.50 84 ARG A N 1
ATOM 666 C CA . ARG A 1 84 ? 9.398 -3.780 -23.106 1.00 83.50 84 ARG A CA 1
ATOM 667 C C . ARG A 1 84 ? 10.128 -3.479 -21.795 1.00 83.50 84 ARG A C 1
ATOM 669 O O . ARG A 1 84 ? 10.236 -4.356 -20.928 1.00 83.50 84 ARG A O 1
ATOM 676 N N . ASN A 1 85 ? 10.659 -2.269 -21.642 1.00 82.31 85 ASN A N 1
ATOM 677 C CA . ASN A 1 85 ? 11.364 -1.837 -20.440 1.00 82.31 85 ASN A CA 1
ATOM 678 C C . ASN A 1 85 ? 10.409 -1.601 -19.275 1.00 82.31 85 ASN A C 1
ATOM 680 O O . ASN A 1 85 ? 10.707 -2.063 -18.169 1.00 82.31 85 ASN A O 1
ATOM 684 N N . LEU A 1 86 ? 9.259 -0.981 -19.532 1.00 81.31 86 LEU A N 1
ATOM 685 C CA . LEU A 1 86 ? 8.201 -0.762 -18.556 1.00 81.31 86 LEU A CA 1
ATOM 686 C C . LEU A 1 86 ? 7.650 -2.093 -18.030 1.00 81.31 86 LEU A C 1
ATOM 688 O O . LEU A 1 86 ? 7.663 -2.330 -16.823 1.00 81.31 86 LEU A O 1
ATOM 692 N N . GLY A 1 87 ? 7.295 -3.031 -18.915 1.00 84.81 87 GLY A N 1
ATOM 693 C CA . GLY A 1 87 ? 6.805 -4.352 -18.506 1.00 84.81 87 GLY A CA 1
ATOM 694 C C . GLY A 1 87 ? 7.827 -5.139 -17.673 1.00 84.81 87 GLY A C 1
ATOM 695 O O . GLY A 1 87 ? 7.496 -5.738 -16.644 1.00 84.81 87 GLY A O 1
ATOM 696 N N . LYS A 1 88 ? 9.114 -5.093 -18.054 1.00 84.31 88 LYS A N 1
ATOM 697 C CA . LYS A 1 88 ? 10.197 -5.721 -17.275 1.00 84.31 88 LYS A CA 1
ATOM 698 C C . LYS A 1 88 ? 10.433 -5.022 -15.930 1.00 84.31 88 LYS A C 1
ATOM 700 O O . LYS A 1 88 ? 10.801 -5.701 -14.968 1.00 84.31 88 LYS A O 1
ATOM 705 N N . ALA A 1 89 ? 10.251 -3.706 -15.850 1.00 79.44 89 ALA A N 1
ATOM 706 C CA . ALA A 1 89 ? 10.359 -2.941 -14.613 1.00 79.44 89 ALA A CA 1
ATOM 707 C C . ALA A 1 89 ? 9.216 -3.277 -13.648 1.00 79.44 89 ALA A C 1
ATOM 709 O O . ALA A 1 89 ? 9.492 -3.669 -12.515 1.00 79.44 89 ALA A O 1
ATOM 710 N N . MET A 1 90 ? 7.970 -3.267 -14.129 1.00 80.31 90 MET A N 1
ATOM 711 C CA . MET A 1 90 ? 6.778 -3.644 -13.363 1.00 80.31 90 MET A CA 1
ATOM 712 C C . MET A 1 90 ? 6.875 -5.072 -12.820 1.00 80.31 90 MET A C 1
ATOM 714 O O . MET A 1 90 ? 6.721 -5.301 -11.621 1.00 80.31 90 MET A O 1
ATOM 718 N N . ARG A 1 91 ? 7.247 -6.046 -13.664 1.00 85.81 91 ARG A N 1
ATOM 719 C CA . ARG A 1 91 ? 7.405 -7.448 -13.238 1.00 85.81 91 ARG A CA 1
ATOM 720 C C . ARG A 1 91 ? 8.476 -7.611 -12.154 1.00 85.81 91 ARG A C 1
ATOM 722 O O . ARG A 1 91 ? 8.286 -8.365 -11.198 1.00 85.81 91 ARG A O 1
ATOM 729 N N . LYS A 1 92 ? 9.611 -6.911 -12.278 1.00 83.31 92 LYS A N 1
ATOM 730 C CA . LYS A 1 92 ? 10.679 -6.953 -11.266 1.00 83.31 92 LYS A CA 1
ATOM 731 C C . LYS A 1 92 ? 10.296 -6.204 -9.985 1.00 83.31 92 LYS A C 1
ATOM 733 O O . LYS A 1 92 ? 10.622 -6.696 -8.905 1.00 83.31 92 LYS A O 1
ATOM 738 N N . GLY A 1 93 ? 9.592 -5.077 -10.090 1.00 76.69 93 GLY A N 1
ATOM 739 C CA . GLY A 1 93 ? 9.043 -4.335 -8.953 1.00 76.69 93 GLY A CA 1
ATOM 740 C C . GLY A 1 93 ? 8.058 -5.184 -8.151 1.00 76.69 93 GLY A C 1
ATOM 741 O O . GLY A 1 93 ? 8.243 -5.375 -6.951 1.00 76.69 93 GLY A O 1
ATOM 742 N N . ALA A 1 94 ? 7.107 -5.829 -8.831 1.00 80.25 94 ALA A N 1
ATOM 743 C CA . ALA A 1 94 ? 6.140 -6.737 -8.217 1.00 80.25 94 ALA A CA 1
ATOM 744 C C . ALA A 1 94 ? 6.800 -7.931 -7.502 1.00 80.25 94 ALA A C 1
ATOM 746 O O . ALA A 1 94 ? 6.390 -8.305 -6.397 1.00 80.25 94 ALA A O 1
ATOM 747 N N . LYS A 1 95 ? 7.855 -8.513 -8.097 1.00 82.69 95 LYS A N 1
ATOM 748 C CA . LYS A 1 95 ? 8.636 -9.595 -7.470 1.00 82.69 95 LYS A CA 1
ATOM 749 C C . LYS A 1 95 ? 9.368 -9.106 -6.214 1.00 82.69 95 LYS A C 1
ATOM 751 O O . LYS A 1 95 ? 9.302 -9.780 -5.188 1.00 82.69 95 LYS A O 1
ATOM 756 N N . LYS A 1 96 ? 10.014 -7.932 -6.264 1.00 80.38 96 LYS A N 1
ATOM 757 C CA . LYS A 1 96 ? 10.706 -7.322 -5.109 1.00 80.38 96 LYS A CA 1
ATOM 758 C C . LYS A 1 96 ? 9.747 -6.998 -3.963 1.00 80.38 96 LYS A C 1
ATOM 760 O O . LYS A 1 96 ? 10.053 -7.288 -2.811 1.00 80.38 96 LYS A O 1
ATOM 765 N N . ALA A 1 97 ? 8.563 -6.490 -4.284 1.00 80.69 97 ALA A N 1
ATOM 766 C CA . ALA A 1 97 ? 7.519 -6.189 -3.311 1.00 80.69 97 ALA A CA 1
ATOM 767 C C . ALA A 1 97 ? 6.766 -7.421 -2.782 1.00 80.69 97 ALA A C 1
ATOM 769 O O . ALA A 1 97 ? 5.921 -7.293 -1.895 1.00 80.69 97 ALA A O 1
ATOM 770 N N . LYS A 1 98 ? 7.053 -8.627 -3.297 1.00 81.56 98 LYS A N 1
ATOM 771 C CA . LYS A 1 98 ? 6.381 -9.878 -2.907 1.00 81.56 98 LYS A CA 1
ATOM 772 C C . LYS A 1 98 ? 4.845 -9.763 -3.000 1.00 81.56 98 LYS A C 1
ATOM 774 O O . LYS A 1 98 ? 4.146 -10.277 -2.125 1.00 81.56 98 LYS A O 1
ATOM 779 N N . LEU A 1 99 ? 4.311 -9.091 -4.029 1.00 75.12 99 LEU A N 1
ATOM 780 C CA . LEU A 1 99 ? 2.860 -8.863 -4.179 1.00 75.12 99 LEU A CA 1
ATOM 781 C C . LEU A 1 99 ? 2.057 -10.177 -4.216 1.00 75.12 99 LEU A C 1
ATOM 783 O O . LEU A 1 99 ? 1.035 -10.285 -3.546 1.00 75.12 99 LEU A O 1
ATOM 787 N N . LYS A 1 100 ? 2.601 -11.225 -4.852 1.00 71.00 100 LYS A N 1
ATOM 788 C CA . LYS A 1 100 ? 2.019 -12.584 -4.885 1.00 71.00 100 LYS A CA 1
ATOM 789 C C . LYS A 1 100 ? 1.829 -13.260 -3.515 1.00 71.00 100 LYS A C 1
ATOM 791 O O . LYS A 1 100 ? 1.188 -14.291 -3.450 1.00 71.00 100 LYS A O 1
ATOM 796 N N . LYS A 1 101 ? 2.434 -12.746 -2.434 1.00 62.72 101 LYS A N 1
ATOM 797 C CA . LYS A 1 101 ? 2.302 -13.316 -1.075 1.00 62.72 101 LYS A CA 1
ATOM 798 C C . LYS A 1 101 ? 1.214 -12.624 -0.228 1.00 62.72 101 LYS A C 1
ATOM 800 O O . LYS A 1 101 ? 1.169 -12.864 0.977 1.00 62.72 101 LYS A O 1
ATOM 805 N N . VAL A 1 102 ? 0.461 -11.670 -0.787 1.00 59.66 102 VAL A N 1
ATOM 806 C CA . VAL A 1 102 ? -0.628 -10.938 -0.088 1.00 59.66 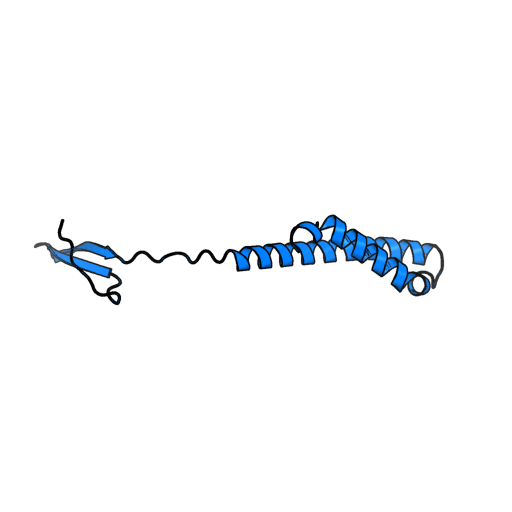102 VAL A CA 1
ATOM 807 C C . VAL A 1 102 ? -1.934 -10.948 -0.872 1.00 59.66 102 VAL A C 1
ATOM 809 O O . VAL A 1 102 ? -2.977 -10.866 -0.226 1.00 59.66 102 VAL A O 1
ATOM 812 N N . ALA A 1 103 ? -1.859 -11.020 -2.206 1.00 53.25 103 ALA A N 1
ATOM 813 C CA . ALA A 1 103 ? -2.994 -11.364 -3.058 1.00 53.25 103 ALA A CA 1
ATOM 814 C C . ALA A 1 103 ? -3.524 -12.765 -2.727 1.00 53.25 103 ALA A C 1
ATOM 816 O O . ALA A 1 103 ? -2.680 -13.626 -2.380 1.00 53.25 103 ALA A O 1
#